Protein AF-A0A2V6F5D4-F1 (afdb_monomer_lite)

pLDDT: mean 92.68, std 7.56, range [59.12, 98.69]

Foldseek 3Di:
DDDDQDDALPGGHAQCRLANADPLLVCSVVLRVVLVVQLVVLCVVDPPRSRRSRVVSSVLRVLLSVLVRVVSVVSVCCVVPPPVPPVVVVVVVVLVVCCVVPPPQRDDLSCPRPVHPDRSNRSVVVNVVNVVVVVVVVVVVCVVVVVVVCVVPPD

Secondary structure (DSSP, 8-state):
--S--EETTTEE--THHHH---TTSS-HHHHHHHHHHHHHHHHHHSTT-HHHHHHHHHHHHHHHHHHHHHHHHHHHHHHHHHTT-HHHHHHHHHHHHHHHHSTTT---HHHHHHHS---HHHHHHHHHHHHHHHHHHHHHHHHHHHHHHHHHH--

Radius of gyration: 21.19 Å; chains: 1; bounding box: 53×30×66 Å

Structure (mmCIF, N/CA/C/O backbone):
data_AF-A0A2V6F5D4-F1
#
_entry.id   AF-A0A2V6F5D4-F1
#
loop_
_atom_site.group_PDB
_atom_site.id
_atom_site.type_symbol
_atom_site.label_atom_id
_atom_site.label_alt_id
_atom_site.label_comp_id
_atom_site.label_asym_id
_atom_site.label_entity_id
_atom_site.label_seq_id
_atom_site.pdbx_PDB_ins_code
_atom_site.Cartn_x
_atom_site.Cartn_y
_atom_site.Cartn_z
_atom_site.occupancy
_atom_site.B_iso_or_equiv
_atom_site.auth_seq_id
_atom_site.auth_comp_id
_atom_site.auth_asym_id
_atom_site.auth_atom_id
_atom_site.pdbx_PDB_model_num
ATOM 1 N N . ARG A 1 1 ? 4.123 6.894 10.954 1.00 84.06 1 ARG A N 1
ATOM 2 C CA . ARG A 1 1 ? 3.805 5.456 11.143 1.00 84.06 1 ARG A CA 1
ATOM 3 C C . ARG A 1 1 ? 3.754 5.177 12.637 1.00 84.06 1 ARG A C 1
ATOM 5 O O . ARG A 1 1 ? 4.681 5.592 13.319 1.00 84.06 1 ARG A O 1
ATOM 12 N N . SER A 1 2 ? 2.709 4.517 13.130 1.00 92.19 2 SER A N 1
ATOM 13 C CA . SER A 1 2 ? 2.553 4.132 14.543 1.00 92.19 2 SER A CA 1
ATOM 14 C C . SER A 1 2 ? 2.218 2.642 14.662 1.00 92.19 2 SER A C 1
ATOM 16 O O . SER A 1 2 ? 1.820 2.023 13.675 1.00 92.19 2 SER A O 1
ATOM 18 N N . ALA A 1 3 ? 2.426 2.054 15.839 1.00 93.69 3 ALA A N 1
ATOM 19 C CA . ALA A 1 3 ? 1.990 0.706 16.203 1.00 93.69 3 ALA A CA 1
ATOM 20 C C . ALA A 1 3 ? 2.030 0.540 17.738 1.00 93.69 3 ALA A C 1
ATOM 22 O O . ALA A 1 3 ? 2.904 1.147 18.363 1.00 93.69 3 ALA A O 1
ATOM 23 N N . PRO A 1 4 ? 1.168 -0.307 18.336 1.00 95.50 4 PRO A N 1
ATOM 24 C CA . PRO A 1 4 ? -0.025 -0.916 17.733 1.00 95.50 4 PRO A CA 1
ATOM 25 C C . PRO A 1 4 ? -1.120 0.134 17.464 1.00 95.50 4 PRO A C 1
ATOM 27 O O . PRO A 1 4 ? -1.016 1.276 17.904 1.00 95.50 4 PRO A O 1
ATOM 30 N N . TRP A 1 5 ? -2.166 -0.235 16.721 1.00 98.00 5 TRP A N 1
ATOM 31 C CA . TRP A 1 5 ? -3.301 0.660 16.430 1.00 98.00 5 TRP A CA 1
ATOM 32 C C . TRP A 1 5 ? -4.495 0.453 17.349 1.00 98.00 5 TRP A C 1
ATOM 34 O O . TRP A 1 5 ? -5.584 0.918 17.049 1.00 98.00 5 TRP A O 1
ATOM 44 N N . PHE A 1 6 ? -4.330 -0.263 18.451 1.00 98.25 6 PHE A N 1
ATOM 45 C CA . PHE A 1 6 ? -5.421 -0.517 19.373 1.00 98.25 6 PHE A CA 1
ATOM 46 C C . PHE A 1 6 ? -4.898 -0.681 20.792 1.00 98.25 6 PHE A C 1
ATOM 48 O O . PHE A 1 6 ? -3.717 -0.962 21.009 1.00 98.25 6 PHE A O 1
ATOM 55 N N . TYR A 1 7 ? -5.800 -0.509 21.750 1.00 97.81 7 TYR A N 1
ATOM 56 C CA . TYR A 1 7 ? -5.544 -0.776 23.155 1.00 97.81 7 TYR A CA 1
ATOM 57 C C . TYR A 1 7 ? -6.708 -1.574 23.740 1.00 97.81 7 TYR A C 1
ATOM 59 O O . TYR A 1 7 ? -7.846 -1.088 23.796 1.00 97.81 7 TYR A O 1
ATOM 67 N N . GLU A 1 8 ? -6.401 -2.805 24.160 1.00 96.12 8 GLU A N 1
ATOM 68 C CA . GLU A 1 8 ? -7.364 -3.777 24.691 1.00 96.12 8 GLU A CA 1
ATOM 69 C C . GLU A 1 8 ? -8.611 -3.884 23.787 1.00 96.12 8 GLU A C 1
ATOM 71 O O . GLU A 1 8 ? -8.507 -3.960 22.564 1.00 96.12 8 GLU A O 1
ATOM 76 N N . ASN A 1 9 ? -9.800 -3.863 24.383 1.00 97.00 9 ASN A N 1
ATOM 77 C CA . ASN A 1 9 ? -11.101 -3.808 23.724 1.00 97.00 9 ASN A CA 1
ATOM 78 C C . ASN A 1 9 ? -11.713 -2.390 23.738 1.00 97.00 9 ASN A C 1
ATOM 80 O O . ASN A 1 9 ? -12.933 -2.240 23.607 1.00 97.00 9 ASN A O 1
ATOM 84 N N . LYS A 1 10 ? -10.900 -1.346 23.949 1.00 97.50 10 LYS A N 1
ATOM 85 C CA . LYS A 1 10 ? -11.397 0.013 24.234 1.00 97.50 10 LYS A CA 1
ATOM 86 C C . LYS A 1 10 ? -11.235 0.972 23.066 1.00 97.50 10 LYS A C 1
ATOM 88 O O . LYS A 1 10 ? -12.160 1.722 22.775 1.00 97.50 10 LYS A O 1
ATOM 93 N N . VAL A 1 11 ? -10.075 0.958 22.413 1.00 97.25 11 VAL A N 1
ATOM 94 C CA . VAL A 1 11 ? -9.713 1.948 21.388 1.00 97.25 11 VAL A CA 1
ATOM 95 C C . VAL A 1 11 ? -9.099 1.252 20.182 1.00 97.25 11 VAL A C 1
ATOM 97 O O . VAL A 1 11 ? -8.266 0.367 20.357 1.00 97.25 11 VAL A O 1
ATOM 100 N N . ALA A 1 12 ? -9.466 1.706 18.983 1.00 97.50 12 ALA A N 1
ATOM 101 C CA . ALA A 1 12 ? -8.792 1.398 17.726 1.00 97.50 12 ALA A CA 1
ATOM 102 C C . ALA A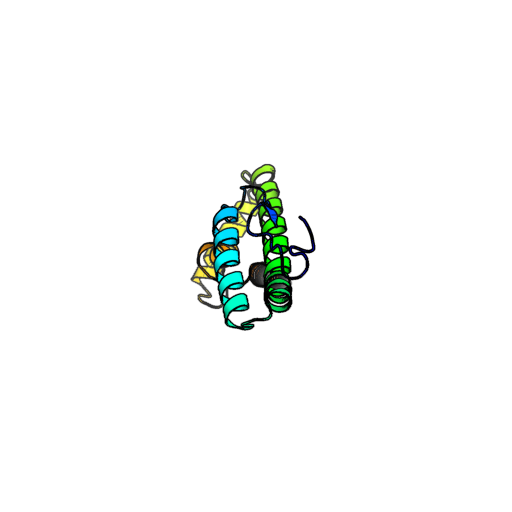 1 12 ? -8.557 2.694 16.927 1.00 97.50 12 ALA A C 1
ATOM 104 O O . ALA A 1 12 ? -9.408 3.583 16.916 1.00 97.50 12 ALA A O 1
ATOM 105 N N . LEU A 1 13 ? -7.396 2.807 16.282 1.00 98.44 13 LEU A N 1
ATOM 106 C CA 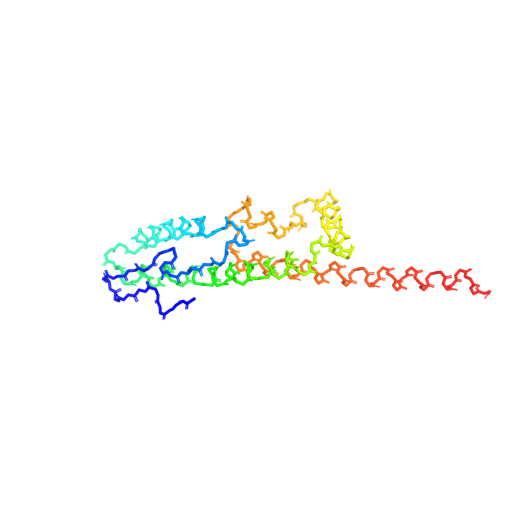. LEU A 1 13 ? -7.011 3.899 15.391 1.00 98.44 13 LEU A CA 1
ATOM 107 C C . LEU A 1 13 ? -7.310 3.510 13.939 1.00 98.44 13 LEU A C 1
ATOM 109 O O . LEU A 1 13 ? -7.057 2.379 13.518 1.00 98.44 13 LEU A O 1
ATOM 113 N N . VAL A 1 14 ? -7.805 4.472 13.164 1.00 98.06 14 VAL A N 1
ATOM 114 C CA . VAL A 1 14 ? -8.220 4.301 11.764 1.00 98.06 14 VAL A CA 1
ATOM 115 C C . VAL A 1 14 ? -7.732 5.496 10.944 1.00 98.06 14 VAL A C 1
ATOM 117 O O . VAL A 1 14 ? -7.645 6.609 11.473 1.00 98.06 14 VAL A O 1
ATOM 120 N N . GLY A 1 15 ? -7.401 5.277 9.668 1.00 97.62 15 GLY A N 1
ATOM 121 C CA . GLY A 1 15 ? -6.995 6.340 8.747 1.00 97.62 15 GLY A CA 1
ATOM 122 C C . GLY A 1 15 ? -5.746 7.090 9.211 1.00 97.62 15 GLY A C 1
ATOM 123 O O . GLY A 1 15 ? -4.811 6.493 9.742 1.00 97.62 15 GLY A O 1
ATOM 124 N N . ASP A 1 16 ? -5.727 8.414 9.058 1.00 97.69 16 ASP A N 1
ATOM 125 C CA . ASP A 1 16 ? -4.540 9.235 9.339 1.00 97.69 16 ASP A CA 1
ATOM 126 C C . ASP A 1 16 ? -4.037 9.141 10.791 1.00 97.69 16 ASP A C 1
ATOM 128 O O . ASP A 1 16 ? -2.831 9.255 11.028 1.00 97.69 16 ASP A O 1
ATOM 132 N N . ALA A 1 17 ? -4.918 8.858 11.761 1.00 97.62 17 ALA A N 1
ATOM 133 C CA . ALA A 1 17 ? -4.518 8.618 13.151 1.00 97.62 17 ALA A CA 1
ATOM 134 C C . ALA A 1 17 ? -3.629 7.366 13.297 1.00 97.62 17 ALA A C 1
ATOM 136 O O . ALA A 1 17 ? -2.760 7.303 14.170 1.00 97.62 17 ALA A O 1
ATOM 137 N N . ALA A 1 18 ? -3.826 6.375 12.428 1.00 97.12 18 ALA A N 1
ATOM 138 C CA . ALA A 1 18 ? -3.025 5.161 12.349 1.00 97.12 18 ALA A CA 1
ATOM 139 C C . ALA A 1 18 ? -1.834 5.312 11.379 1.00 97.12 18 ALA A C 1
ATOM 141 O O . ALA A 1 18 ? -0.713 4.873 11.668 1.00 97.12 18 ALA A O 1
ATOM 142 N N . HIS A 1 19 ? -2.046 5.941 10.220 1.00 96.44 19 HIS A N 1
ATOM 143 C CA . HIS A 1 19 ? -1.071 5.934 9.127 1.00 96.44 19 HIS A CA 1
ATOM 144 C C . HIS A 1 19 ? -1.113 7.162 8.212 1.00 96.44 19 HIS A C 1
ATOM 146 O O . HIS A 1 19 ? -1.159 7.033 6.998 1.00 96.44 19 HIS A O 1
ATOM 152 N N . ALA A 1 20 ? -0.943 8.363 8.762 1.00 95.94 20 ALA A N 1
ATOM 153 C CA . ALA A 1 20 ? -0.726 9.552 7.932 1.00 95.94 20 ALA A CA 1
ATOM 154 C C . ALA A 1 20 ? 0.360 9.330 6.847 1.00 95.94 20 ALA A C 1
ATOM 156 O O . ALA A 1 20 ? 1.517 8.998 7.149 1.00 95.94 20 ALA A O 1
ATOM 157 N N . VAL A 1 21 ? -0.030 9.518 5.582 1.00 94.50 21 VAL A N 1
ATOM 158 C CA . VAL A 1 21 ? 0.823 9.363 4.393 1.00 94.50 21 VAL A CA 1
ATOM 159 C C . VAL A 1 21 ? 0.994 10.689 3.662 1.00 94.50 21 VAL A C 1
ATOM 161 O O . VAL A 1 21 ? 0.122 11.553 3.676 1.00 94.50 21 VAL A O 1
ATOM 164 N N . VAL A 1 22 ? 2.124 10.852 2.974 1.00 92.31 22 VAL A N 1
ATOM 165 C CA . VAL A 1 22 ? 2.342 12.023 2.116 1.00 92.31 22 VAL A CA 1
ATOM 166 C C . VAL A 1 22 ? 1.385 11.996 0.909 1.00 92.31 22 VAL A C 1
ATOM 168 O O . VAL A 1 22 ? 1.121 10.919 0.365 1.00 92.31 22 VAL A O 1
ATOM 171 N N . PRO A 1 23 ? 0.887 13.149 0.424 1.00 92.50 23 PRO A N 1
ATOM 172 C CA . PRO A 1 23 ? -0.216 13.205 -0.544 1.00 92.50 23 PRO A CA 1
ATOM 173 C C . PRO A 1 23 ? 0.201 12.889 -1.992 1.00 92.50 23 PRO A C 1
ATOM 175 O O . PRO A 1 23 ? -0.500 13.235 -2.937 1.00 92.50 23 PRO A O 1
ATOM 178 N N . PHE A 1 24 ? 1.330 12.212 -2.198 1.00 88.94 24 PHE A N 1
ATOM 179 C CA . PHE A 1 24 ? 1.897 11.983 -3.526 1.00 88.94 24 PHE A CA 1
ATOM 180 C C . PHE A 1 24 ? 1.356 10.742 -4.228 1.00 88.94 24 PHE A C 1
ATOM 182 O O . PHE A 1 24 ? 1.737 10.503 -5.362 1.00 88.94 24 PHE A O 1
ATOM 189 N N . TYR A 1 25 ? 0.467 9.965 -3.607 1.00 88.88 25 TYR A N 1
ATOM 190 C CA . TYR A 1 25 ? -0.225 8.860 -4.286 1.00 88.88 25 TYR A CA 1
ATOM 191 C C . TYR A 1 25 ? -1.743 9.066 -4.399 1.00 88.88 25 TYR A C 1
ATOM 193 O O . TYR A 1 25 ? -2.406 8.305 -5.090 1.00 88.88 25 TYR A O 1
ATOM 201 N N . GLY A 1 26 ? -2.311 10.077 -3.727 1.00 92.00 26 GLY A N 1
ATOM 202 C CA . GLY A 1 26 ? -3.762 10.316 -3.724 1.00 92.00 26 GLY A CA 1
ATOM 203 C C . GLY A 1 26 ? -4.593 9.218 -3.041 1.00 92.00 26 GLY A C 1
ATOM 204 O O . GLY A 1 26 ? -5.780 9.101 -3.313 1.00 92.00 26 GLY A O 1
ATOM 205 N N . GLN A 1 27 ? -3.979 8.401 -2.177 1.00 96.25 27 GLN A N 1
ATOM 206 C CA . GLN A 1 27 ? -4.607 7.201 -1.601 1.00 96.25 27 GLN A CA 1
ATOM 207 C C . GLN A 1 27 ? -4.868 7.268 -0.091 1.00 96.25 27 GLN A C 1
ATOM 209 O O . GLN A 1 27 ? -5.434 6.326 0.443 1.00 96.25 27 GLN A O 1
ATOM 214 N N . GLY A 1 28 ? -4.499 8.348 0.610 1.00 96.00 28 GLY A N 1
ATOM 215 C CA . GLY A 1 28 ? -4.699 8.438 2.068 1.00 96.00 28 GLY A CA 1
ATOM 216 C C . GLY A 1 28 ? -6.163 8.227 2.478 1.00 96.00 28 GLY A C 1
ATOM 217 O O . GLY A 1 28 ? -6.470 7.336 3.263 1.00 96.00 28 GLY A O 1
ATOM 218 N N . MET A 1 29 ? -7.084 8.960 1.840 1.00 97.12 29 MET A N 1
ATOM 219 C CA . MET A 1 29 ? -8.528 8.805 2.060 1.00 97.12 29 MET A CA 1
ATOM 220 C C . MET A 1 29 ? -9.038 7.407 1.676 1.00 97.12 29 MET A C 1
ATOM 222 O O . MET A 1 29 ? -9.791 6.806 2.434 1.00 97.12 29 MET A O 1
ATOM 226 N N . ASN A 1 30 ? -8.620 6.864 0.526 1.00 97.44 30 ASN A N 1
ATOM 227 C CA . ASN A 1 30 ? -9.065 5.535 0.089 1.00 97.44 30 ASN A CA 1
ATOM 228 C C . ASN A 1 30 ? -8.577 4.433 1.039 1.00 97.44 30 ASN A C 1
ATOM 230 O O . ASN A 1 30 ? -9.331 3.519 1.354 1.00 97.44 30 ASN A O 1
ATOM 234 N N . ALA A 1 31 ? -7.341 4.531 1.535 1.00 97.50 31 ALA A N 1
ATOM 235 C CA . ALA A 1 31 ? -6.802 3.608 2.526 1.00 97.50 31 ALA A CA 1
ATOM 236 C C . ALA A 1 31 ? -7.537 3.715 3.867 1.00 97.50 31 ALA A C 1
ATOM 238 O O . ALA A 1 31 ? -7.804 2.686 4.478 1.00 97.50 31 ALA A O 1
ATOM 239 N N . ALA A 1 32 ? -7.918 4.926 4.287 1.00 97.94 32 ALA A N 1
ATOM 240 C CA . ALA A 1 32 ? -8.755 5.129 5.467 1.00 97.94 32 ALA A CA 1
ATOM 241 C C . ALA A 1 32 ? -10.160 4.520 5.295 1.00 97.94 32 ALA A C 1
ATOM 243 O O . ALA A 1 32 ? -10.688 3.923 6.227 1.00 97.94 32 ALA A O 1
ATOM 244 N N . PHE A 1 33 ? -10.763 4.610 4.106 1.00 98.31 33 PHE A N 1
ATOM 245 C CA . PHE A 1 33 ? -12.029 3.923 3.823 1.00 98.31 33 PHE A CA 1
ATOM 246 C C . PHE A 1 33 ? -11.878 2.401 3.791 1.00 98.31 33 PHE A C 1
ATOM 248 O O . PHE A 1 33 ? -12.739 1.693 4.307 1.00 98.31 33 PHE A O 1
ATOM 255 N N . GLU A 1 34 ? -10.779 1.889 3.241 1.00 97.94 34 GLU A N 1
ATOM 256 C CA . GLU A 1 34 ? -10.476 0.459 3.278 1.00 97.94 34 GLU A CA 1
ATOM 257 C C . GLU A 1 34 ? -10.287 -0.046 4.718 1.00 97.94 34 GLU A C 1
ATOM 259 O O . GLU A 1 34 ? -10.733 -1.144 5.042 1.00 97.94 34 GLU A O 1
ATOM 264 N N . ASP A 1 35 ? -9.701 0.759 5.608 1.00 98.38 35 ASP A N 1
ATOM 265 C CA . ASP A 1 35 ? -9.623 0.415 7.028 1.00 98.38 35 ASP A CA 1
ATOM 266 C C . ASP A 1 35 ? -11.000 0.275 7.673 1.00 98.38 35 ASP A C 1
ATOM 268 O O . ASP A 1 35 ? -11.203 -0.666 8.435 1.00 98.38 35 ASP A O 1
ATOM 272 N N . CYS A 1 36 ? -11.940 1.184 7.381 1.00 98.50 36 CYS A N 1
ATOM 273 C CA . CYS A 1 36 ? -13.302 1.100 7.909 1.00 98.50 36 CYS A CA 1
ATOM 274 C C . CYS A 1 36 ? -13.970 -0.218 7.503 1.00 98.50 36 CYS A C 1
ATOM 276 O O . CYS A 1 36 ? -14.590 -0.865 8.341 1.00 98.50 36 CYS A O 1
ATOM 278 N N . VAL A 1 37 ? -13.805 -0.627 6.240 1.00 98.31 37 VAL A N 1
ATOM 279 C CA . VAL A 1 37 ? -14.343 -1.896 5.728 1.00 98.31 37 VAL A CA 1
ATOM 280 C C . VAL A 1 37 ? -13.714 -3.085 6.452 1.00 98.31 37 VAL A C 1
ATOM 282 O O . VAL A 1 37 ? -14.431 -3.933 6.967 1.00 98.31 37 VAL A O 1
ATOM 285 N N . VAL A 1 38 ? -12.383 -3.135 6.554 1.00 98.38 38 VAL A N 1
ATOM 286 C CA . VAL A 1 38 ? -11.701 -4.271 7.198 1.00 98.38 38 VAL A CA 1
ATOM 287 C C . VAL A 1 38 ? -11.980 -4.323 8.701 1.00 98.38 38 VAL A C 1
ATOM 289 O O . VAL A 1 38 ? -12.100 -5.407 9.266 1.00 98.38 38 VAL A O 1
ATOM 292 N N . LEU A 1 39 ? -12.105 -3.172 9.367 1.00 98.56 39 LEU A N 1
ATOM 293 C CA . LEU A 1 39 ? -12.491 -3.123 10.775 1.00 98.56 39 LEU A CA 1
ATOM 294 C C . LEU A 1 39 ? -13.911 -3.665 10.983 1.00 98.56 39 LEU A C 1
ATOM 296 O O . LEU A 1 39 ? -14.116 -4.445 11.911 1.00 98.56 39 LEU A O 1
ATOM 300 N N . ASP A 1 40 ? -14.866 -3.282 10.130 1.00 98.62 40 ASP A N 1
ATOM 301 C CA . ASP A 1 40 ? -16.241 -3.799 10.162 1.00 98.62 40 ASP A CA 1
ATOM 302 C C . ASP A 1 40 ? -16.277 -5.321 9.950 1.00 98.62 40 ASP A C 1
ATOM 304 O O . ASP A 1 40 ? -16.857 -6.046 10.759 1.00 98.62 40 ASP A O 1
ATOM 308 N N . GLU A 1 41 ? -15.546 -5.825 8.949 1.00 98.62 41 GLU A N 1
ATOM 309 C CA . GLU A 1 41 ? -15.393 -7.263 8.695 1.00 98.62 41 GLU A CA 1
ATOM 310 C C . GLU A 1 41 ? -14.827 -8.004 9.918 1.00 98.62 41 GLU A C 1
ATOM 312 O O . GLU A 1 41 ? -15.368 -9.032 10.326 1.00 98.62 41 GLU A O 1
ATOM 317 N N . CYS A 1 42 ? -13.773 -7.478 10.553 1.00 98.62 42 CYS A N 1
ATOM 318 C CA . CYS A 1 42 ? -13.192 -8.085 11.752 1.00 98.62 42 CYS A CA 1
ATOM 319 C C . CYS A 1 42 ? -14.151 -8.057 12.954 1.00 98.62 42 CYS A C 1
ATOM 321 O O . CYS A 1 42 ? -14.188 -9.010 13.732 1.00 98.62 42 CYS A O 1
ATOM 323 N N . LEU A 1 43 ? -14.930 -6.985 13.128 1.00 98.50 43 LEU A N 1
ATOM 324 C CA . LEU A 1 43 ? -15.936 -6.900 14.192 1.00 98.50 43 LEU A CA 1
ATOM 325 C C . LEU A 1 43 ? -17.078 -7.903 13.978 1.00 98.50 43 LEU A C 1
ATOM 327 O O . LEU A 1 43 ? -17.566 -8.476 14.954 1.00 98.50 43 LEU A O 1
ATOM 331 N N . ALA A 1 44 ? -17.474 -8.137 12.725 1.00 98.56 44 ALA A N 1
ATOM 332 C CA . ALA A 1 44 ? -18.464 -9.145 12.362 1.00 98.56 44 ALA A CA 1
ATOM 333 C C . ALA A 1 44 ? -17.932 -10.582 12.522 1.00 98.56 44 ALA A C 1
ATOM 335 O O . ALA A 1 44 ? -18.679 -11.468 12.932 1.00 98.56 44 ALA A O 1
ATOM 336 N N . GLU A 1 45 ? -16.649 -10.816 12.229 1.00 98.62 45 GLU A N 1
ATOM 337 C CA . GLU A 1 45 ? -15.995 -12.128 12.341 1.00 98.62 45 GLU A CA 1
ATOM 338 C C . GLU A 1 45 ? -15.797 -12.573 13.802 1.00 98.62 45 GLU A C 1
ATOM 340 O O . GLU A 1 45 ? -15.895 -13.765 14.105 1.00 98.62 45 GLU A O 1
ATOM 345 N N . PHE A 1 46 ? -15.567 -11.631 14.726 1.00 98.06 46 PHE A N 1
ATOM 346 C CA . PHE A 1 46 ? -15.345 -11.908 16.153 1.00 98.06 46 PHE A CA 1
ATOM 347 C C . PHE A 1 46 ? -16.397 -11.234 17.053 1.00 98.06 46 PHE A C 1
ATOM 349 O O . PHE A 1 46 ? -16.068 -10.347 17.852 1.00 98.06 46 PHE A O 1
ATOM 356 N N . PRO A 1 47 ? -17.676 -11.651 16.976 1.00 97.06 47 PRO A N 1
ATOM 357 C CA . PRO A 1 47 ? -18.736 -11.052 17.774 1.00 97.06 47 PRO A CA 1
ATOM 358 C C . PRO A 1 47 ? -18.469 -11.267 19.270 1.00 97.06 47 PRO A C 1
ATOM 360 O O . PRO A 1 47 ? -18.242 -12.383 19.731 1.00 97.06 47 PRO A O 1
ATOM 363 N N . GLY A 1 48 ? -18.495 -10.180 20.044 1.00 95.81 48 GLY A N 1
ATOM 364 C CA . GLY A 1 48 ? -18.252 -10.207 21.492 1.00 95.81 48 GLY A CA 1
ATOM 365 C C . GLY A 1 48 ? -16.776 -10.203 21.914 1.00 95.81 48 GLY A C 1
ATOM 366 O O . GLY A 1 48 ? -16.503 -9.950 23.085 1.00 95.81 48 GLY A O 1
ATOM 367 N N . ASP A 1 49 ? -15.826 -10.376 20.989 1.00 98.06 49 ASP A N 1
ATOM 368 C CA . ASP A 1 49 ? -14.382 -10.298 21.257 1.00 98.06 49 ASP A CA 1
ATOM 369 C C . ASP A 1 49 ? -13.736 -9.159 20.458 1.00 98.06 49 ASP A C 1
ATOM 371 O O . ASP A 1 49 ? -13.044 -9.332 19.451 1.00 98.06 49 ASP A O 1
ATOM 375 N N . ARG A 1 50 ? -13.978 -7.937 20.936 1.00 97.75 50 ARG A N 1
ATOM 376 C CA . ARG A 1 50 ? -13.484 -6.725 20.279 1.00 97.75 50 ARG A CA 1
ATOM 377 C C . ARG A 1 50 ? -11.958 -6.618 20.306 1.00 97.75 50 ARG A C 1
ATOM 379 O O . ARG A 1 50 ? -11.382 -6.058 19.381 1.00 97.75 50 ARG A O 1
ATOM 386 N N . GLN A 1 51 ? -11.299 -7.149 21.338 1.00 98.31 51 GLN A N 1
ATOM 387 C CA . GLN A 1 51 ? -9.837 -7.131 21.403 1.00 98.31 51 GLN A CA 1
ATOM 388 C C . GLN A 1 51 ? -9.240 -7.980 20.279 1.00 98.31 51 GLN A C 1
ATOM 390 O O . GLN A 1 51 ? -8.311 -7.531 19.606 1.00 98.31 51 GLN A O 1
ATOM 395 N N . ARG A 1 52 ? -9.802 -9.168 20.028 1.00 98.44 52 ARG A N 1
ATOM 396 C CA . ARG A 1 52 ? -9.404 -9.997 18.889 1.00 98.44 52 ARG A CA 1
ATOM 397 C C . ARG A 1 52 ? -9.725 -9.332 17.555 1.00 98.44 52 ARG A C 1
ATOM 399 O O . ARG A 1 52 ? -8.853 -9.308 16.692 1.00 98.44 52 ARG A O 1
ATOM 406 N N . ALA A 1 53 ? -10.910 -8.738 17.405 1.00 98.69 53 ALA A N 1
ATOM 407 C CA . ALA A 1 53 ? -11.266 -7.993 16.195 1.00 98.69 53 ALA A CA 1
ATOM 408 C C . ALA A 1 53 ? -10.268 -6.863 15.892 1.00 98.69 53 ALA A C 1
ATOM 410 O O . ALA A 1 53 ? -9.805 -6.725 14.763 1.00 98.69 53 ALA A O 1
ATOM 411 N N . PHE A 1 54 ? -9.883 -6.084 16.905 1.00 98.62 54 PHE A N 1
ATOM 412 C CA . PHE A 1 54 ? -8.909 -5.002 16.760 1.00 98.62 54 PHE A CA 1
ATOM 413 C C . PHE A 1 54 ? -7.500 -5.506 16.432 1.00 98.62 54 PHE A C 1
ATOM 415 O O . PHE A 1 54 ? -6.819 -4.914 15.591 1.00 98.62 54 PHE A O 1
ATOM 422 N N . ALA A 1 55 ? -7.071 -6.602 17.062 1.00 98.50 55 ALA A N 1
ATOM 423 C CA . ALA A 1 55 ? -5.791 -7.234 16.766 1.00 98.50 55 ALA A CA 1
ATOM 424 C C . ALA A 1 55 ? -5.731 -7.748 15.321 1.00 98.50 55 ALA A C 1
ATOM 426 O O . ALA A 1 55 ? -4.736 -7.521 14.630 1.00 98.50 55 ALA A O 1
ATOM 427 N N . GLU A 1 56 ? -6.808 -8.378 14.850 1.00 98.56 56 GLU A N 1
ATOM 428 C CA . GLU A 1 56 ? -6.911 -8.893 13.488 1.00 98.56 56 GLU A CA 1
ATOM 429 C C . GLU A 1 56 ? -6.951 -7.758 12.453 1.00 98.56 56 GLU A C 1
ATOM 431 O O . GLU A 1 56 ? -6.207 -7.789 11.472 1.00 98.56 56 GLU A O 1
ATOM 436 N N . TYR A 1 57 ? -7.733 -6.703 12.705 1.00 98.62 57 TYR A N 1
ATOM 437 C CA . TYR A 1 57 ? -7.747 -5.493 11.880 1.00 98.62 57 TYR A CA 1
ATOM 438 C C . TYR A 1 57 ? -6.337 -4.898 11.736 1.00 98.62 57 TYR A C 1
ATOM 440 O O . TYR A 1 57 ? -5.867 -4.657 10.619 1.00 98.62 57 TYR A O 1
ATOM 448 N N . PHE A 1 58 ? -5.624 -4.721 12.855 1.00 98.50 58 PHE A N 1
ATOM 449 C CA . PHE A 1 58 ? -4.249 -4.226 12.843 1.00 98.50 58 PHE A CA 1
ATOM 450 C C . PHE A 1 58 ? -3.331 -5.136 12.016 1.00 98.50 58 PHE A C 1
ATOM 452 O O . PHE A 1 58 ? -2.589 -4.640 11.168 1.00 98.50 58 PHE A O 1
ATOM 459 N N . ALA A 1 59 ? -3.407 -6.456 12.208 1.00 98.19 59 ALA A N 1
ATOM 460 C CA . ALA A 1 59 ? -2.590 -7.417 11.472 1.00 98.19 59 ALA A CA 1
ATOM 461 C C . ALA A 1 59 ? -2.854 -7.378 9.953 1.00 98.19 59 ALA A C 1
ATOM 463 O O . ALA A 1 59 ? -1.905 -7.374 9.168 1.00 98.19 59 ALA A O 1
ATOM 464 N N . ARG A 1 60 ? -4.124 -7.276 9.531 1.00 98.06 60 ARG A N 1
ATOM 465 C CA . ARG A 1 60 ? -4.527 -7.211 8.112 1.00 98.06 60 ARG A CA 1
ATOM 466 C C . ARG A 1 60 ? -4.130 -5.894 7.438 1.00 98.06 60 ARG A C 1
ATOM 468 O O . ARG A 1 60 ? -3.820 -5.869 6.242 1.00 98.06 60 ARG A O 1
ATOM 475 N N . ARG A 1 61 ? -4.146 -4.781 8.177 1.00 98.25 61 ARG A N 1
ATOM 476 C CA . ARG A 1 61 ? -3.963 -3.436 7.605 1.00 98.25 61 ARG A CA 1
ATOM 477 C C . ARG A 1 61 ? -2.556 -2.874 7.727 1.00 98.25 61 ARG A C 1
ATOM 479 O O . ARG A 1 61 ? -2.131 -2.150 6.827 1.00 98.25 61 ARG A O 1
ATOM 486 N N . LYS A 1 62 ? -1.801 -3.223 8.773 1.00 97.88 62 LYS A N 1
ATOM 487 C CA . LYS A 1 62 ? -0.513 -2.579 9.071 1.00 97.88 62 LYS A CA 1
ATOM 488 C C . LYS A 1 62 ? 0.498 -2.686 7.933 1.00 97.88 62 LYS A C 1
ATOM 490 O O . LYS A 1 62 ? 1.098 -1.680 7.556 1.00 97.88 62 LYS A O 1
ATOM 495 N N . GLU A 1 63 ? 0.670 -3.883 7.374 1.00 97.69 63 GLU A N 1
ATOM 496 C CA . GLU A 1 63 ? 1.607 -4.104 6.264 1.00 97.69 63 GLU A CA 1
ATOM 497 C C . GLU A 1 63 ? 1.211 -3.277 5.028 1.00 97.69 63 GLU A C 1
ATOM 499 O O . GLU A 1 63 ? 2.058 -2.684 4.360 1.00 97.69 63 GLU A O 1
ATOM 504 N N . ASN A 1 64 ? -0.090 -3.195 4.746 1.00 98.06 64 ASN A N 1
ATOM 505 C CA . ASN A 1 64 ? -0.625 -2.478 3.595 1.00 98.06 64 ASN A CA 1
ATOM 506 C C . ASN A 1 64 ? -0.488 -0.958 3.740 1.00 98.06 64 ASN A C 1
ATOM 508 O O . ASN A 1 64 ? -0.067 -0.295 2.793 1.00 98.06 64 ASN A O 1
ATOM 512 N N . ALA A 1 65 ? -0.767 -0.405 4.919 1.00 97.62 65 ALA A N 1
ATOM 513 C CA . ALA A 1 65 ? -0.584 1.020 5.174 1.00 97.62 65 ALA A CA 1
ATOM 514 C C . ALA A 1 65 ? 0.893 1.443 5.141 1.00 97.62 65 ALA A C 1
ATOM 516 O O . ALA A 1 65 ? 1.230 2.491 4.586 1.00 97.62 65 ALA A O 1
ATOM 517 N N . ASP A 1 66 ? 1.798 0.615 5.672 1.00 97.75 66 ASP A N 1
ATOM 518 C CA . ASP A 1 66 ? 3.238 0.869 5.568 1.00 97.75 66 ASP A CA 1
ATOM 519 C C . ASP A 1 66 ? 3.710 0.838 4.113 1.00 97.75 66 ASP A C 1
ATOM 521 O O . ASP A 1 66 ? 4.428 1.745 3.683 1.00 97.75 66 ASP A O 1
ATOM 525 N N . ALA A 1 67 ? 3.261 -0.161 3.344 1.00 97.75 67 ALA A N 1
ATOM 526 C CA . ALA A 1 67 ? 3.562 -0.261 1.923 1.00 97.75 67 ALA A CA 1
ATOM 527 C C . ALA A 1 67 ? 3.047 0.964 1.159 1.00 97.75 67 ALA A C 1
ATOM 529 O O . ALA A 1 67 ? 3.779 1.521 0.343 1.00 97.75 67 ALA A O 1
ATOM 530 N N . LEU A 1 68 ? 1.830 1.433 1.446 1.00 97.25 68 LEU A N 1
ATOM 531 C CA . LEU A 1 68 ? 1.298 2.643 0.829 1.00 97.25 68 LEU A CA 1
ATOM 532 C C . LEU A 1 68 ? 2.130 3.882 1.184 1.00 97.25 68 LEU A C 1
ATOM 534 O O . LEU A 1 68 ? 2.444 4.685 0.306 1.00 97.25 68 LEU A O 1
ATOM 538 N N . ALA A 1 69 ? 2.528 4.026 2.448 1.00 96.69 69 ALA A N 1
ATOM 539 C CA . ALA A 1 69 ? 3.385 5.121 2.881 1.00 96.69 69 ALA A CA 1
ATOM 540 C C . ALA A 1 69 ? 4.738 5.107 2.142 1.00 96.69 69 ALA A C 1
ATOM 542 O O . ALA A 1 69 ? 5.215 6.159 1.716 1.00 96.69 69 ALA A O 1
ATOM 543 N N . ASP A 1 70 ? 5.347 3.929 1.957 1.00 96.75 70 ASP A N 1
ATOM 544 C CA . ASP A 1 70 ? 6.581 3.778 1.172 1.00 96.75 70 ASP A CA 1
ATOM 545 C C . ASP A 1 70 ? 6.360 4.149 -0.300 1.00 96.75 70 ASP A C 1
ATOM 547 O O . ASP A 1 70 ? 7.156 4.893 -0.876 1.00 96.75 70 ASP A O 1
ATOM 551 N N . LEU A 1 71 ? 5.271 3.669 -0.908 1.00 95.56 71 LEU A N 1
ATOM 552 C CA . LEU A 1 71 ? 4.908 3.981 -2.291 1.00 95.56 71 LEU A CA 1
ATOM 553 C C . LEU A 1 71 ? 4.695 5.484 -2.501 1.00 95.56 71 LEU A C 1
ATOM 555 O O . LEU A 1 71 ? 5.149 6.033 -3.504 1.00 95.56 71 LEU A O 1
ATOM 559 N N . ALA A 1 72 ? 4.051 6.162 -1.552 1.00 94.50 72 ALA A N 1
ATOM 560 C CA . ALA A 1 72 ? 3.814 7.598 -1.612 1.00 94.50 72 ALA A CA 1
ATOM 561 C C . ALA A 1 72 ? 5.125 8.399 -1.541 1.00 94.50 72 ALA A C 1
ATOM 563 O O . ALA A 1 72 ? 5.331 9.313 -2.339 1.00 94.50 72 ALA A O 1
ATOM 564 N N . VAL A 1 73 ? 6.052 8.024 -0.652 1.00 94.00 73 VAL A N 1
ATOM 565 C CA . VAL A 1 73 ? 7.384 8.653 -0.571 1.00 94.00 73 VAL A CA 1
ATOM 566 C C . VAL A 1 73 ? 8.209 8.379 -1.832 1.00 94.00 73 VAL A C 1
ATOM 568 O O . VAL A 1 73 ? 8.870 9.279 -2.349 1.00 94.00 73 VAL A O 1
ATOM 571 N N . GLN A 1 74 ? 8.150 7.163 -2.376 1.00 90.88 74 GLN A N 1
ATOM 572 C CA . GLN A 1 74 ? 8.816 6.840 -3.640 1.00 90.88 74 GLN A CA 1
ATOM 573 C C . GLN A 1 74 ? 8.253 7.666 -4.798 1.00 90.88 74 GLN A C 1
ATOM 575 O O . GLN A 1 74 ? 9.029 8.186 -5.599 1.00 90.88 74 GLN A O 1
ATOM 580 N N . ASN A 1 75 ? 6.929 7.836 -4.861 1.00 89.00 75 ASN A N 1
ATOM 581 C CA . ASN A 1 75 ? 6.303 8.651 -5.895 1.00 89.00 75 ASN A CA 1
ATOM 582 C C . ASN A 1 75 ? 6.675 10.131 -5.750 1.00 89.00 75 ASN A C 1
ATOM 584 O O . ASN A 1 75 ? 6.934 10.788 -6.751 1.00 89.00 75 ASN A O 1
ATOM 588 N N . PHE A 1 76 ? 6.804 10.644 -4.522 1.00 89.12 76 PHE A N 1
ATOM 589 C CA . PHE A 1 76 ? 7.337 11.988 -4.288 1.00 89.12 76 PHE A CA 1
ATOM 590 C C . PHE A 1 76 ? 8.739 12.167 -4.876 1.00 89.12 76 PHE A C 1
ATOM 592 O O . PHE A 1 76 ? 8.978 13.114 -5.621 1.00 89.12 76 PHE A O 1
ATOM 599 N N . ILE A 1 77 ? 9.658 11.247 -4.568 1.00 86.00 77 ILE A N 1
ATOM 600 C CA . ILE A 1 77 ? 11.038 11.285 -5.073 1.00 86.00 77 ILE A CA 1
ATOM 601 C C . ILE A 1 77 ? 11.048 11.187 -6.604 1.00 86.00 77 ILE A C 1
ATOM 603 O O . ILE A 1 77 ? 11.762 11.930 -7.272 1.00 86.00 77 ILE A O 1
ATOM 607 N N . GLU A 1 78 ? 10.229 10.304 -7.177 1.00 81.88 78 GLU A N 1
ATOM 608 C CA . GLU A 1 78 ? 10.072 10.175 -8.627 1.00 81.88 78 GLU A CA 1
ATOM 609 C C . GLU A 1 78 ? 9.566 11.478 -9.265 1.00 81.88 78 GLU A C 1
ATOM 611 O O . 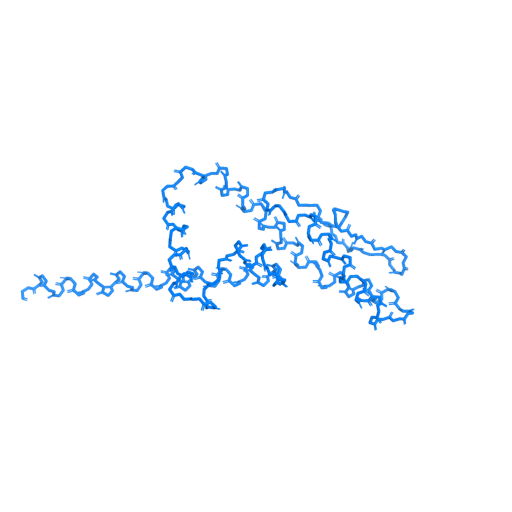GLU A 1 78 ? 10.135 11.939 -10.255 1.00 81.88 78 GLU A O 1
ATOM 616 N N . MET A 1 79 ? 8.556 12.118 -8.676 1.00 78.62 79 MET A N 1
ATOM 617 C CA . MET A 1 79 ? 8.010 13.375 -9.185 1.00 78.62 79 MET A CA 1
ATOM 618 C C . MET A 1 79 ? 8.979 14.549 -9.027 1.00 78.62 79 MET A C 1
ATOM 620 O O . MET A 1 79 ? 9.084 15.362 -9.944 1.00 78.62 79 MET A O 1
ATOM 624 N N . ARG A 1 80 ? 9.703 14.633 -7.905 1.00 80.06 80 ARG A N 1
ATOM 625 C CA . ARG A 1 80 ? 10.679 15.697 -7.631 1.00 80.06 80 ARG A CA 1
ATOM 626 C C . ARG A 1 80 ? 11.899 15.600 -8.546 1.00 80.06 80 ARG A C 1
ATOM 628 O O . ARG A 1 80 ? 12.312 16.605 -9.113 1.00 80.06 80 ARG A O 1
ATOM 635 N N . ASP A 1 81 ? 12.446 14.394 -8.709 1.00 72.25 81 ASP A N 1
ATOM 636 C CA . ASP A 1 81 ? 13.771 14.204 -9.313 1.00 72.25 81 ASP A CA 1
ATOM 637 C C . ASP A 1 81 ? 13.709 13.742 -10.782 1.00 72.25 81 ASP A C 1
ATOM 639 O O . ASP A 1 81 ? 14.704 13.836 -11.501 1.00 72.25 81 ASP A O 1
ATOM 643 N N . LYS A 1 82 ? 12.572 13.204 -11.256 1.00 63.00 82 LYS A N 1
ATOM 644 C CA . LYS A 1 82 ? 12.498 12.499 -12.555 1.00 63.00 82 LYS A CA 1
ATOM 645 C C . LYS A 1 82 ? 11.396 12.969 -13.502 1.00 63.00 82 LYS A C 1
ATOM 647 O O . LYS A 1 82 ? 11.305 12.423 -14.602 1.00 63.00 82 LYS A O 1
ATOM 652 N N . THR A 1 83 ? 10.623 13.999 -13.168 1.00 59.12 83 THR A N 1
ATOM 653 C CA . THR A 1 83 ? 9.580 14.545 -14.065 1.00 59.12 83 THR A CA 1
ATOM 654 C C . THR A 1 83 ? 10.136 15.044 -15.405 1.00 59.12 83 THR A C 1
ATOM 656 O O . THR A 1 83 ? 9.476 14.886 -16.430 1.00 59.12 83 THR A O 1
ATOM 659 N N . ALA A 1 84 ? 11.380 15.536 -15.446 1.00 64.31 84 ALA A N 1
ATOM 660 C CA . ALA A 1 84 ? 12.064 15.920 -16.689 1.00 64.31 84 ALA A CA 1
ATOM 661 C C . ALA A 1 84 ? 12.900 14.788 -17.334 1.00 64.31 84 ALA A C 1
ATOM 663 O O . ALA A 1 84 ? 13.454 14.953 -18.426 1.00 64.31 84 ALA A O 1
ATOM 664 N N . SER A 1 85 ? 13.006 13.620 -16.693 1.00 73.88 85 SER A N 1
ATOM 665 C CA . SER A 1 85 ? 13.932 12.566 -17.115 1.00 73.88 85 SER A CA 1
ATOM 666 C C . SER A 1 85 ? 13.457 11.821 -18.369 1.00 73.88 85 SER A C 1
ATOM 668 O O . SER A 1 85 ? 12.320 11.351 -1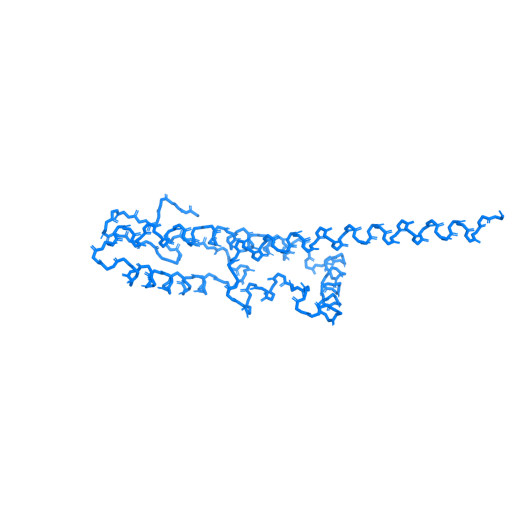8.470 1.00 73.88 85 SER A O 1
ATOM 670 N N . GLN A 1 86 ? 14.359 11.654 -19.341 1.00 76.94 86 GLN A N 1
ATOM 671 C CA . GLN A 1 86 ? 14.111 10.847 -20.541 1.00 76.94 86 GLN A CA 1
ATOM 672 C C . GLN A 1 86 ? 13.962 9.355 -20.212 1.00 76.94 86 GLN A C 1
ATOM 674 O O . GLN A 1 86 ? 13.115 8.681 -20.798 1.00 76.94 86 GLN A O 1
ATOM 679 N N . THR A 1 87 ? 14.718 8.848 -19.233 1.00 76.62 87 THR A N 1
ATOM 680 C CA . THR A 1 87 ? 14.651 7.436 -18.824 1.00 76.62 87 THR A CA 1
ATOM 681 C C . THR A 1 87 ? 13.317 7.106 -18.166 1.00 76.62 87 THR A C 1
ATOM 683 O O . THR A 1 87 ? 12.764 6.032 -18.388 1.00 76.62 87 THR A O 1
ATOM 686 N N . PHE A 1 88 ? 12.746 8.056 -17.423 1.00 78.06 88 PHE A N 1
ATOM 687 C CA . PHE A 1 88 ? 11.428 7.900 -16.819 1.00 78.06 88 PHE A CA 1
ATOM 688 C C . PHE A 1 88 ? 10.316 7.813 -17.871 1.00 78.06 88 PHE A C 1
ATOM 690 O O . PHE A 1 88 ? 9.491 6.900 -17.837 1.00 78.06 88 PHE A O 1
ATOM 697 N N . ARG A 1 89 ? 10.345 8.710 -18.866 1.00 82.19 89 ARG A N 1
ATOM 698 C CA . ARG A 1 89 ? 9.409 8.677 -20.001 1.00 82.19 89 ARG A CA 1
ATOM 699 C C . ARG A 1 89 ? 9.539 7.388 -20.813 1.00 82.19 89 ARG A C 1
ATOM 701 O O . ARG A 1 89 ? 8.524 6.817 -21.201 1.00 82.19 89 ARG A O 1
ATOM 708 N N . ALA A 1 90 ? 10.764 6.912 -21.041 1.00 84.94 90 ALA A N 1
ATOM 709 C CA . ALA A 1 90 ? 11.009 5.642 -21.722 1.00 84.94 90 ALA A CA 1
ATOM 710 C C . ALA A 1 90 ? 10.435 4.453 -20.935 1.00 84.94 90 ALA A C 1
ATOM 712 O O . ALA A 1 90 ? 9.732 3.628 -21.513 1.00 84.94 90 ALA A O 1
ATOM 713 N N . LYS A 1 91 ? 10.646 4.411 -19.611 1.00 84.38 91 LYS A N 1
ATOM 714 C CA . LYS A 1 91 ? 10.053 3.387 -18.741 1.00 84.38 91 LYS A CA 1
ATOM 715 C C . LYS A 1 91 ? 8.524 3.403 -18.805 1.00 84.38 91 LYS A C 1
ATOM 717 O O . LYS A 1 91 ? 7.926 2.353 -18.981 1.00 84.38 91 LYS A O 1
ATOM 722 N N . LYS A 1 92 ? 7.885 4.576 -18.727 1.00 84.81 92 LYS A N 1
ATOM 723 C CA . LYS A 1 92 ? 6.418 4.682 -18.828 1.00 84.81 92 LYS A CA 1
ATOM 724 C C . LYS A 1 92 ? 5.884 4.209 -20.180 1.00 84.81 92 LYS A C 1
ATOM 726 O O . LYS A 1 92 ? 4.877 3.514 -20.224 1.00 84.81 92 LYS A O 1
ATOM 731 N N . LYS A 1 93 ? 6.572 4.535 -21.280 1.00 89.00 93 LYS A N 1
ATOM 732 C CA . LYS A 1 93 ? 6.228 4.004 -22.609 1.00 89.00 93 LYS A CA 1
ATOM 733 C C . LYS A 1 93 ? 6.351 2.481 -22.659 1.00 89.00 93 LYS A C 1
ATOM 735 O O . LYS A 1 93 ? 5.476 1.834 -23.222 1.00 89.00 93 LYS A O 1
ATOM 740 N N . LEU A 1 94 ? 7.401 1.921 -22.058 1.00 90.00 94 LEU A N 1
ATOM 741 C CA . LEU A 1 94 ? 7.573 0.475 -21.946 1.00 90.00 94 LEU A CA 1
ATOM 742 C C . LEU A 1 94 ? 6.458 -0.162 -21.106 1.00 90.00 94 LEU A C 1
ATOM 744 O O . LEU A 1 94 ? 5.895 -1.158 -21.537 1.00 90.00 94 LEU A O 1
ATOM 748 N N . ASP A 1 95 ? 6.106 0.423 -19.959 1.00 88.38 95 ASP A N 1
ATOM 749 C CA . ASP A 1 95 ? 5.013 -0.063 -19.109 1.00 88.38 95 ASP A CA 1
ATOM 750 C C . ASP A 1 95 ? 3.687 -0.119 -19.886 1.00 88.38 95 ASP A C 1
ATOM 752 O O . ASP A 1 95 ? 3.010 -1.144 -19.850 1.00 88.38 95 ASP A O 1
ATOM 756 N N . HIS A 1 96 ? 3.349 0.935 -20.638 1.00 88.12 96 HIS A N 1
ATOM 757 C CA . HIS A 1 96 ? 2.143 0.962 -21.475 1.00 88.12 96 HIS A CA 1
ATOM 758 C C . HIS A 1 96 ? 2.194 -0.029 -22.641 1.00 88.12 96 HIS A C 1
ATOM 760 O O . HIS A 1 96 ? 1.188 -0.658 -22.960 1.00 88.12 96 HIS A O 1
ATOM 766 N N . LEU A 1 97 ? 3.359 -0.196 -23.273 1.00 91.56 97 LEU A N 1
ATOM 767 C CA . LEU A 1 97 ? 3.534 -1.193 -24.325 1.00 91.56 97 LEU A CA 1
ATOM 768 C C . LEU A 1 97 ? 3.325 -2.609 -23.772 1.00 91.56 97 LEU A C 1
ATOM 770 O O . LEU A 1 97 ? 2.611 -3.402 -24.377 1.00 91.56 97 LEU A O 1
ATOM 774 N N . LEU A 1 98 ? 3.922 -2.923 -22.620 1.00 90.69 98 LEU A N 1
ATOM 775 C CA . LEU A 1 98 ? 3.789 -4.228 -21.974 1.00 90.69 98 LEU A CA 1
ATOM 776 C C . LEU A 1 98 ? 2.358 -4.491 -21.505 1.00 90.69 98 LEU A C 1
ATOM 778 O O . LEU A 1 98 ? 1.873 -5.602 -21.677 1.00 90.69 98 LEU A O 1
ATOM 782 N N . GLU A 1 99 ? 1.676 -3.486 -20.957 1.00 89.69 99 GLU A N 1
ATOM 783 C CA . GLU A 1 99 ? 0.258 -3.577 -20.593 1.00 89.69 99 GLU A CA 1
ATOM 784 C C . GLU A 1 99 ? -0.618 -3.897 -21.816 1.00 89.69 99 GLU A C 1
ATOM 786 O O . GLU A 1 99 ? -1.481 -4.770 -21.738 1.00 89.69 99 GLU A O 1
ATOM 791 N N . GLY A 1 100 ? -0.358 -3.256 -22.961 1.00 90.06 100 GLY A N 1
ATOM 792 C CA . GLY A 1 100 ? -1.086 -3.518 -24.206 1.00 90.06 100 GLY A CA 1
ATOM 793 C C . GLY A 1 100 ? -0.774 -4.877 -24.843 1.00 90.06 100 GLY A C 1
ATOM 794 O O . GLY A 1 100 ? -1.672 -5.522 -25.379 1.00 90.06 100 GLY A O 1
ATOM 795 N N . LEU A 1 101 ? 0.482 -5.330 -24.785 1.00 91.75 101 LEU A N 1
ATOM 796 C CA . LEU A 1 101 ? 0.909 -6.606 -25.377 1.00 91.75 101 LEU A CA 1
ATOM 797 C C . LEU A 1 101 ? 0.590 -7.822 -24.498 1.00 91.75 101 LEU A C 1
ATOM 799 O O . LEU A 1 101 ? 0.441 -8.925 -25.019 1.00 91.75 101 LEU A O 1
ATOM 803 N N . LEU A 1 102 ? 0.526 -7.642 -23.177 1.00 90.44 102 LEU A N 1
ATOM 804 C CA . LEU A 1 102 ? 0.364 -8.716 -22.193 1.00 90.44 102 LEU A CA 1
ATOM 805 C C . LEU A 1 102 ? -0.785 -8.419 -21.208 1.00 90.44 102 LEU A C 1
ATOM 807 O O . LEU A 1 102 ? -0.560 -8.398 -19.988 1.00 90.44 102 LEU A O 1
ATOM 811 N N . PRO A 1 103 ? -2.022 -8.207 -21.698 1.00 86.62 103 PRO A N 1
ATOM 812 C CA . PRO A 1 103 ? -3.157 -7.870 -20.849 1.00 86.62 103 PRO A CA 1
ATOM 813 C C . PRO A 1 103 ? -3.430 -8.986 -19.831 1.00 86.62 103 PRO A C 1
ATOM 815 O O . PRO A 1 103 ? -3.327 -10.176 -20.125 1.00 86.62 103 PRO A O 1
ATOM 818 N N . GLY A 1 104 ? -3.732 -8.602 -18.590 1.00 81.00 104 GLY A N 1
ATOM 819 C CA . GLY A 1 104 ? -3.946 -9.524 -17.464 1.00 81.00 104 GLY A CA 1
ATOM 820 C C . GLY A 1 104 ? -2.663 -10.110 -16.851 1.00 81.00 104 GLY A C 1
ATOM 821 O O . GLY A 1 104 ? -2.649 -10.442 -15.662 1.00 81.00 104 GLY A O 1
ATOM 822 N N . ILE A 1 105 ? -1.563 -10.165 -17.609 1.00 85.44 105 ILE A N 1
ATOM 823 C CA . ILE A 1 105 ? -0.263 -10.670 -17.148 1.00 85.44 105 ILE A CA 1
ATOM 824 C C . ILE A 1 105 ? 0.570 -9.520 -16.566 1.00 85.44 105 ILE A C 1
ATOM 826 O O . ILE A 1 105 ? 0.949 -9.563 -15.388 1.00 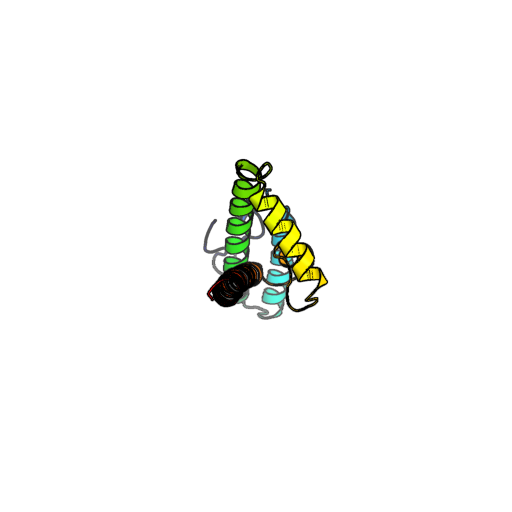85.44 105 ILE A O 1
ATOM 830 N N . TYR A 1 106 ? 0.812 -8.466 -17.355 1.00 91.75 106 TYR A N 1
ATOM 831 C CA . TYR A 1 106 ? 1.523 -7.268 -16.909 1.00 91.75 106 TYR A CA 1
ATOM 832 C C . TYR A 1 106 ? 0.530 -6.192 -16.480 1.00 91.75 106 TYR A C 1
ATOM 834 O O . TYR A 1 106 ? -0.217 -5.665 -17.298 1.00 91.75 106 TYR A O 1
ATOM 842 N N . LEU A 1 107 ? 0.533 -5.852 -15.190 1.00 92.81 107 LEU A N 1
ATOM 843 C CA . LEU A 1 107 ? -0.347 -4.826 -14.640 1.00 92.81 107 LEU A CA 1
ATOM 844 C C . LEU A 1 107 ? 0.504 -3.718 -14.011 1.00 92.81 107 LEU A C 1
ATOM 846 O O . LEU A 1 107 ? 1.222 -3.997 -13.042 1.00 92.81 107 LEU A O 1
ATOM 850 N N . PRO A 1 108 ? 0.490 -2.481 -14.539 1.00 92.31 108 PRO A N 1
ATOM 851 C CA . PRO A 1 108 ? 1.271 -1.390 -13.973 1.00 92.31 108 PRO A CA 1
ATOM 852 C C . PRO A 1 108 ? 0.926 -1.143 -12.503 1.00 92.31 108 PRO A C 1
ATOM 854 O O . PRO A 1 108 ? -0.223 -1.274 -12.081 1.00 92.31 108 PRO A O 1
ATOM 857 N N . LEU A 1 109 ? 1.926 -0.734 -11.716 1.00 93.31 109 LEU A N 1
ATOM 858 C CA . LEU A 1 109 ? 1.744 -0.472 -10.284 1.00 93.31 109 LEU A CA 1
ATOM 859 C C . LEU A 1 109 ? 0.634 0.552 -10.014 1.00 93.31 109 LEU A C 1
ATOM 861 O O . LEU A 1 109 ? -0.179 0.344 -9.122 1.00 93.31 109 LEU A O 1
ATOM 865 N N . TYR A 1 110 ? 0.573 1.614 -10.820 1.00 90.88 110 TYR A N 1
ATOM 866 C CA . TYR A 1 110 ? -0.472 2.629 -10.706 1.00 90.88 110 TYR A CA 1
ATOM 867 C C . TYR A 1 110 ? -1.872 2.031 -10.886 1.00 90.88 110 TYR A C 1
ATOM 869 O O . TYR A 1 110 ? -2.767 2.337 -10.102 1.00 90.88 110 TYR A O 1
ATOM 877 N N . THR A 1 111 ? -2.042 1.136 -11.865 1.00 91.94 111 THR A N 1
ATOM 878 C CA . THR A 1 111 ? -3.309 0.445 -12.124 1.00 91.94 111 THR A CA 1
ATOM 879 C C . THR A 1 111 ? -3.688 -0.466 -10.960 1.00 91.94 111 THR A C 1
ATOM 881 O O . THR A 1 111 ? -4.823 -0.414 -10.495 1.00 91.94 111 THR A O 1
ATOM 884 N N . MET A 1 112 ? -2.731 -1.241 -10.431 1.00 95.38 112 MET A N 1
ATOM 885 C CA . MET A 1 112 ? -2.960 -2.096 -9.258 1.00 95.38 112 MET A CA 1
ATOM 886 C C . MET A 1 112 ? -3.428 -1.294 -8.042 1.00 95.38 112 MET A C 1
ATOM 888 O O . MET A 1 112 ? -4.367 -1.702 -7.372 1.00 95.38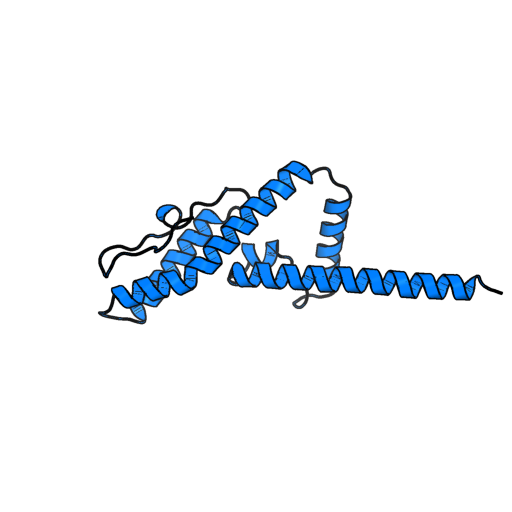 112 MET A O 1
ATOM 892 N N . VAL A 1 113 ? -2.786 -0.162 -7.763 1.00 95.44 113 VAL A N 1
ATOM 893 C CA . VAL A 1 113 ? -3.071 0.639 -6.566 1.00 95.44 113 VAL A CA 1
ATOM 894 C C . VAL A 1 113 ? -4.344 1.477 -6.717 1.00 95.44 113 VAL A C 1
ATOM 896 O O . VAL A 1 113 ? -5.068 1.655 -5.748 1.00 95.44 113 VAL A O 1
ATOM 899 N N . THR A 1 114 ? -4.623 1.999 -7.913 1.00 92.81 114 THR A N 1
ATOM 900 C CA . THR A 1 114 ? -5.707 2.976 -8.119 1.00 92.81 114 THR A CA 1
ATOM 901 C C . THR A 1 114 ? -7.032 2.336 -8.520 1.00 92.81 114 THR A C 1
ATOM 903 O O . THR A 1 114 ? -8.085 2.836 -8.139 1.00 92.81 114 THR A O 1
ATOM 906 N N . PHE A 1 115 ? -7.001 1.246 -9.292 1.00 93.88 115 PHE A N 1
ATOM 907 C CA . PHE A 1 115 ? -8.199 0.693 -9.939 1.00 93.88 115 PHE A CA 1
ATOM 908 C C . PHE A 1 115 ? -8.544 -0.728 -9.486 1.00 93.88 115 PHE A C 1
ATOM 910 O O . PHE A 1 115 ? -9.415 -1.371 -10.068 1.00 93.88 115 PHE A O 1
ATOM 917 N N . THR A 1 116 ? -7.871 -1.246 -8.458 1.00 94.81 116 THR A N 1
ATOM 918 C CA . THR A 1 116 ? -8.156 -2.574 -7.901 1.00 94.81 116 THR A CA 1
ATOM 919 C C . THR A 1 116 ? -8.168 -2.537 -6.375 1.00 94.81 116 THR A C 1
ATOM 921 O O . THR A 1 116 ? -7.804 -1.533 -5.774 1.00 94.81 116 THR A O 1
ATOM 924 N N . ARG A 1 117 ? -8.554 -3.654 -5.747 1.00 95.06 117 ARG A N 1
ATOM 925 C CA . ARG A 1 117 ? -8.419 -3.887 -4.296 1.00 95.06 117 ARG A CA 1
ATOM 926 C C . ARG A 1 117 ? -7.287 -4.865 -3.964 1.00 95.06 117 ARG A C 1
ATOM 928 O O . ARG A 1 117 ? -7.358 -5.605 -2.989 1.00 95.06 117 ARG A O 1
ATOM 935 N N . ILE A 1 118 ? -6.269 -4.956 -4.826 1.00 96.56 118 ILE A N 1
ATOM 936 C CA . ILE A 1 118 ? -5.074 -5.749 -4.520 1.00 96.56 118 ILE A CA 1
ATOM 937 C C . ILE A 1 118 ? -4.390 -5.104 -3.302 1.00 96.56 118 ILE A C 1
ATOM 939 O O . ILE A 1 118 ? -4.108 -3.907 -3.360 1.00 96.56 118 ILE A O 1
ATOM 943 N N . PRO A 1 119 ? -4.053 -5.868 -2.244 1.00 97.88 119 PRO A N 1
ATOM 944 C CA . PRO A 1 119 ? -3.382 -5.314 -1.071 1.00 97.88 119 PRO A CA 1
ATOM 945 C C . PRO A 1 119 ? -2.112 -4.546 -1.462 1.00 97.88 119 PRO A C 1
ATOM 947 O O . PRO A 1 119 ? -1.302 -5.056 -2.247 1.00 97.88 119 PRO A O 1
ATOM 950 N N . TYR A 1 120 ? -1.911 -3.339 -0.923 1.00 97.81 120 TYR A N 1
ATOM 951 C CA . TYR A 1 120 ? -0.786 -2.465 -1.286 1.00 97.81 120 TYR A CA 1
ATOM 952 C C . TYR A 1 120 ? 0.577 -3.167 -1.166 1.00 97.81 120 TYR A C 1
ATOM 954 O O . TYR A 1 120 ? 1.430 -3.010 -2.046 1.00 97.81 120 TYR A O 1
ATOM 962 N N . SER A 1 121 ? 0.776 -4.000 -0.135 1.00 98.00 121 SER A N 1
ATOM 963 C CA . SER A 1 121 ? 2.017 -4.772 0.043 1.00 98.00 121 SER A CA 1
ATOM 964 C C . SER A 1 121 ? 2.242 -5.766 -1.106 1.00 98.00 121 SER A C 1
ATOM 966 O O . SER A 1 121 ? 3.355 -5.917 -1.629 1.00 98.00 121 SER A O 1
ATOM 968 N N . THR A 1 122 ? 1.161 -6.389 -1.575 1.00 98.00 122 THR A N 1
ATOM 969 C CA . THR A 1 122 ? 1.160 -7.318 -2.706 1.00 98.00 122 THR A CA 1
ATOM 970 C C . THR A 1 122 ? 1.366 -6.594 -4.034 1.00 98.00 122 THR A C 1
ATOM 972 O O . THR A 1 122 ? 2.181 -7.052 -4.837 1.00 98.00 122 THR A O 1
ATOM 975 N N . ALA A 1 123 ? 0.722 -5.444 -4.253 1.00 97.25 123 ALA A N 1
ATOM 976 C CA . ALA A 1 123 ? 0.944 -4.610 -5.436 1.00 97.25 123 ALA A CA 1
ATOM 977 C C . ALA A 1 123 ? 2.416 -4.172 -5.542 1.00 97.25 123 ALA A C 1
ATOM 979 O O . ALA A 1 123 ? 3.042 -4.331 -6.594 1.00 97.25 123 ALA A O 1
ATOM 980 N N . ALA A 1 124 ? 3.015 -3.722 -4.432 1.00 97.12 124 ALA A N 1
ATOM 981 C CA . ALA A 1 124 ? 4.430 -3.359 -4.372 1.00 97.12 124 ALA A CA 1
ATOM 982 C C . ALA A 1 124 ? 5.351 -4.555 -4.680 1.00 97.12 124 ALA A C 1
ATOM 984 O O . ALA A 1 124 ? 6.291 -4.441 -5.474 1.00 97.12 124 ALA A O 1
ATOM 985 N N . ARG A 1 125 ? 5.079 -5.733 -4.099 1.00 97.56 125 ARG A N 1
ATOM 986 C CA . ARG A 1 125 ? 5.838 -6.965 -4.377 1.00 97.56 125 ARG A CA 1
ATOM 987 C C . ARG A 1 125 ? 5.727 -7.384 -5.845 1.00 97.56 125 ARG A C 1
ATOM 989 O O . ARG A 1 125 ? 6.756 -7.662 -6.464 1.00 97.56 125 ARG A O 1
ATOM 996 N N . ARG A 1 126 ? 4.516 -7.383 -6.409 1.00 96.12 126 ARG A N 1
ATOM 997 C CA . ARG A 1 126 ? 4.260 -7.729 -7.814 1.00 96.12 126 ARG A CA 1
ATOM 998 C C . ARG A 1 126 ? 4.968 -6.767 -8.764 1.00 96.12 126 ARG A C 1
ATOM 1000 O O . ARG A 1 126 ? 5.641 -7.225 -9.682 1.00 96.12 126 ARG A O 1
ATOM 1007 N N . ALA A 1 127 ? 4.926 -5.462 -8.497 1.00 94.62 127 ALA A N 1
ATOM 1008 C CA . ALA A 1 127 ? 5.639 -4.469 -9.298 1.00 94.62 127 ALA A CA 1
ATOM 1009 C C . ALA A 1 127 ? 7.164 -4.670 -9.268 1.00 94.62 127 ALA A C 1
ATOM 1011 O O . ALA A 1 127 ? 7.822 -4.579 -10.305 1.00 94.62 127 ALA A O 1
ATOM 1012 N N . ARG A 1 128 ? 7.747 -4.994 -8.103 1.00 95.06 128 ARG A N 1
ATOM 1013 C CA . ARG A 1 128 ? 9.181 -5.327 -8.001 1.00 95.06 128 ARG A CA 1
ATOM 1014 C C . ARG A 1 128 ? 9.543 -6.551 -8.840 1.00 95.06 128 ARG A C 1
ATOM 1016 O O . ARG A 1 128 ? 10.559 -6.527 -9.532 1.00 95.06 128 ARG A O 1
ATOM 1023 N N . LEU A 1 129 ? 8.721 -7.599 -8.800 1.00 95.06 129 LEU A N 1
ATOM 1024 C CA . LEU A 1 129 ? 8.941 -8.807 -9.594 1.00 95.06 129 LEU A CA 1
ATOM 1025 C C . LEU A 1 129 ? 8.813 -8.527 -11.097 1.00 95.06 129 LEU A C 1
ATOM 1027 O O . LEU A 1 129 ? 9.705 -8.898 -11.855 1.00 95.06 129 LEU A O 1
ATOM 1031 N N . GLN A 1 130 ? 7.765 -7.811 -11.510 1.00 94.44 130 GLN A N 1
ATOM 1032 C CA . GLN A 1 130 ? 7.565 -7.374 -12.893 1.00 94.44 130 GLN A CA 1
ATOM 1033 C C . GLN A 1 130 ? 8.780 -6.598 -13.418 1.00 94.44 130 GLN A C 1
ATOM 1035 O O . GLN A 1 130 ? 9.330 -6.964 -14.451 1.00 94.44 130 GLN A O 1
ATOM 1040 N N . ASN A 1 131 ? 9.271 -5.605 -12.668 1.00 92.19 131 ASN A N 1
ATOM 1041 C CA . ASN A 1 131 ? 10.465 -4.846 -13.051 1.00 92.19 131 ASN A CA 1
ATOM 1042 C C . ASN A 1 131 ? 11.700 -5.748 -13.206 1.00 92.19 131 ASN A C 1
ATOM 1044 O O . ASN A 1 131 ? 12.451 -5.601 -14.166 1.00 92.19 131 ASN A O 1
ATOM 1048 N N . ARG A 1 132 ? 11.914 -6.702 -12.287 1.00 94.50 132 ARG A N 1
ATOM 1049 C CA . ARG A 1 132 ? 13.041 -7.646 -12.372 1.00 94.50 132 ARG A CA 1
ATOM 1050 C C . ARG A 1 132 ? 12.967 -8.512 -13.625 1.00 94.50 132 ARG A C 1
ATOM 1052 O O . ARG A 1 132 ? 13.979 -8.660 -14.299 1.00 94.50 132 ARG A O 1
ATOM 1059 N N . ILE A 1 133 ? 11.791 -9.060 -13.931 1.00 94.19 133 ILE A N 1
ATOM 1060 C CA . ILE A 1 133 ? 11.575 -9.900 -15.116 1.00 94.19 133 ILE A CA 1
ATOM 1061 C C . ILE A 1 133 ? 11.806 -9.082 -16.388 1.00 94.19 133 ILE A C 1
ATOM 1063 O O . ILE A 1 133 ? 12.546 -9.520 -17.263 1.00 94.19 133 ILE A O 1
ATOM 1067 N N . VAL A 1 134 ? 11.237 -7.877 -16.464 1.00 91.94 134 VAL A N 1
ATOM 1068 C CA . VAL A 1 134 ? 11.390 -6.988 -17.622 1.00 91.94 134 VAL A CA 1
ATOM 1069 C C . VAL A 1 134 ? 12.857 -6.624 -17.845 1.00 91.94 134 VAL A C 1
ATOM 1071 O O . VAL A 1 134 ? 13.364 -6.803 -18.948 1.00 91.94 134 VAL A O 1
ATOM 1074 N N . TYR A 1 135 ? 13.575 -6.169 -16.814 1.00 90.94 135 TYR A N 1
ATOM 1075 C CA . TYR A 1 135 ? 14.982 -5.791 -16.970 1.00 90.94 135 TYR A CA 1
ATOM 1076 C C . TYR A 1 135 ? 15.887 -6.985 -17.283 1.00 90.94 135 TYR A C 1
ATOM 1078 O O . TYR A 1 135 ? 16.767 -6.862 -18.132 1.00 90.94 135 TYR A O 1
ATOM 1086 N N . ALA A 1 136 ? 15.659 -8.146 -16.662 1.00 94.12 136 ALA A N 1
ATOM 1087 C CA . ALA A 1 136 ? 16.393 -9.363 -17.003 1.00 94.12 136 ALA A CA 1
ATOM 1088 C C . ALA A 1 136 ? 16.138 -9.782 -18.460 1.00 94.12 136 ALA A C 1
ATOM 1090 O O . ALA A 1 136 ? 17.085 -10.071 -19.187 1.00 94.12 136 ALA A O 1
ATOM 1091 N N . GLY A 1 137 ? 14.879 -9.744 -18.909 1.00 93.31 137 GLY A N 1
ATOM 1092 C CA . GLY A 1 137 ? 14.506 -10.043 -20.291 1.00 93.31 137 GLY A CA 1
ATOM 1093 C C . GLY A 1 137 ? 15.152 -9.090 -21.296 1.00 93.31 137 GLY A C 1
ATOM 1094 O O . GLY A 1 137 ? 15.681 -9.540 -22.309 1.00 93.31 137 GLY A O 1
ATOM 1095 N N . LEU A 1 138 ? 15.192 -7.789 -20.991 1.00 91.62 138 LEU A N 1
ATOM 1096 C CA . LEU A 1 138 ? 15.870 -6.791 -21.823 1.00 91.62 138 LEU A CA 1
ATOM 1097 C C . LEU A 1 138 ? 17.380 -7.043 -21.920 1.00 91.62 138 LEU A C 1
ATOM 1099 O O . LEU A 1 138 ? 17.934 -6.961 -23.012 1.00 91.62 138 LEU A O 1
ATOM 1103 N N . ILE A 1 139 ? 18.044 -7.388 -20.811 1.00 93.62 139 ILE A N 1
ATOM 1104 C CA . ILE A 1 139 ? 19.477 -7.725 -20.816 1.00 93.62 139 ILE A CA 1
ATOM 1105 C C . ILE A 1 139 ? 19.734 -8.961 -21.683 1.00 93.62 139 ILE A C 1
ATOM 1107 O O . ILE A 1 139 ? 20.627 -8.939 -22.526 1.00 93.62 139 ILE A O 1
ATOM 1111 N N . VAL A 1 140 ? 18.939 -10.022 -21.519 1.00 95.44 140 VAL A N 1
ATOM 1112 C CA . VAL A 1 140 ? 19.074 -11.246 -22.325 1.00 95.44 140 VAL A CA 1
ATOM 1113 C C . VAL A 1 140 ? 18.852 -10.949 -23.807 1.00 95.44 140 VAL A C 1
ATOM 1115 O O . VAL A 1 140 ? 19.649 -11.381 -24.637 1.00 95.44 140 VAL A O 1
ATOM 1118 N N . LEU A 1 141 ? 17.827 -10.163 -24.148 1.00 94.31 141 LEU A N 1
ATOM 1119 C CA . LEU A 1 141 ? 17.555 -9.767 -25.529 1.00 94.31 141 LEU A CA 1
ATOM 1120 C C . LEU A 1 141 ? 18.732 -8.990 -26.136 1.00 94.31 141 LEU A C 1
ATOM 1122 O O . LEU A 1 141 ? 19.119 -9.262 -27.272 1.00 94.31 141 LEU A O 1
ATOM 1126 N N . LEU A 1 142 ? 19.337 -8.068 -25.381 1.00 94.06 142 LEU A N 1
ATOM 1127 C CA . LEU A 1 142 ? 20.516 -7.311 -25.817 1.00 94.06 142 LEU A CA 1
ATOM 1128 C C . LEU A 1 142 ? 21.741 -8.212 -26.026 1.00 94.06 142 LEU A C 1
ATOM 1130 O O . LEU A 1 142 ? 22.464 -8.042 -27.003 1.00 94.06 142 LEU A O 1
ATOM 1134 N N . LEU A 1 143 ? 21.961 -9.199 -25.153 1.00 95.25 143 LEU A N 1
ATOM 1135 C CA . LEU A 1 143 ? 23.070 -10.148 -25.293 1.00 95.25 143 LEU A CA 1
ATOM 1136 C C . LEU A 1 143 ? 22.893 -11.065 -26.509 1.00 95.25 143 LEU A C 1
ATOM 1138 O O . LEU A 1 143 ? 23.839 -11.266 -27.267 1.00 95.25 143 LEU A O 1
ATOM 1142 N N . VAL A 1 144 ? 21.683 -11.590 -26.724 1.00 95.44 144 VAL A N 1
ATOM 1143 C CA . VAL A 1 144 ? 21.372 -12.460 -27.869 1.00 95.44 144 VAL A CA 1
ATOM 1144 C C . VAL A 1 144 ? 21.486 -11.694 -29.185 1.00 95.44 144 VAL A C 1
ATOM 1146 O O . VAL A 1 144 ? 22.124 -12.174 -30.121 1.00 95.44 144 VAL A O 1
ATOM 1149 N N . THR A 1 145 ? 20.913 -10.490 -29.257 1.00 94.25 145 THR A N 1
ATOM 1150 C CA . THR A 1 145 ? 20.988 -9.651 -30.465 1.00 94.25 145 THR A CA 1
ATOM 1151 C C . THR A 1 145 ? 22.414 -9.183 -30.743 1.00 94.25 145 THR A C 1
ATOM 1153 O O . THR A 1 145 ? 22.855 -9.244 -31.889 1.00 94.25 145 THR A O 1
ATOM 1156 N N . GLY A 1 146 ? 23.171 -8.808 -29.708 1.00 93.25 146 GLY A N 1
ATOM 1157 C CA . GLY A 1 146 ? 24.588 -8.467 -29.826 1.00 93.25 146 GLY A CA 1
ATOM 1158 C C . GLY A 1 146 ? 25.440 -9.640 -30.318 1.00 93.25 146 GLY A C 1
ATOM 1159 O O . GLY A 1 146 ? 26.229 -9.478 -31.246 1.00 93.25 146 GLY A O 1
ATOM 1160 N N . PHE A 1 147 ? 25.244 -10.840 -29.763 1.00 94.19 147 PHE A N 1
ATOM 1161 C CA . PHE A 1 147 ? 25.954 -12.042 -30.207 1.00 94.19 147 PHE A CA 1
ATOM 1162 C C . PHE A 1 147 ? 25.621 -12.411 -31.657 1.00 94.19 147 PHE A C 1
ATOM 1164 O O . PHE A 1 147 ? 26.524 -12.720 -32.435 1.00 94.19 147 PHE A O 1
ATOM 1171 N N . ALA A 1 148 ? 24.342 -12.344 -32.041 1.00 92.44 148 ALA A N 1
ATOM 1172 C CA . ALA A 1 148 ? 23.913 -12.593 -33.414 1.00 92.44 148 ALA A CA 1
ATOM 1173 C C . ALA A 1 148 ? 24.537 -11.586 -34.393 1.00 92.44 148 ALA A C 1
ATOM 1175 O O . ALA A 1 148 ? 25.055 -11.991 -35.432 1.00 92.44 148 ALA A O 1
ATOM 1176 N N . ALA A 1 149 ? 24.563 -10.297 -34.041 1.00 92.50 149 ALA A N 1
ATOM 1177 C CA . ALA A 1 149 ? 25.198 -9.261 -34.852 1.00 92.50 149 ALA A CA 1
ATOM 1178 C C . ALA A 1 149 ? 26.707 -9.503 -35.020 1.00 92.50 149 ALA A C 1
ATOM 1180 O O . ALA A 1 149 ? 27.214 -9.431 -36.136 1.00 92.50 149 ALA A O 1
ATOM 1181 N N . ILE A 1 150 ? 27.417 -9.868 -33.945 1.00 93.19 150 ILE A N 1
ATOM 1182 C CA . ILE A 1 150 ? 28.846 -10.214 -34.013 1.00 93.19 150 ILE A CA 1
ATOM 1183 C C . ILE A 1 150 ? 29.065 -11.407 -34.948 1.00 93.19 150 ILE A C 1
ATOM 1185 O O . ILE A 1 150 ? 29.962 -11.360 -35.784 1.00 93.19 150 ILE A O 1
ATOM 1189 N N . ARG A 1 151 ? 28.234 -12.453 -34.859 1.00 90.56 151 ARG A N 1
ATOM 1190 C CA . ARG A 1 151 ? 28.311 -13.632 -35.740 1.00 90.56 151 ARG A CA 1
ATOM 1191 C C . ARG A 1 151 ? 28.027 -13.319 -37.209 1.00 90.56 151 ARG A C 1
ATOM 1193 O O . ARG A 1 151 ? 28.619 -13.960 -38.061 1.00 90.56 151 ARG A O 1
ATOM 1200 N N . LEU A 1 152 ? 27.145 -12.362 -37.492 1.00 89.25 152 LEU A N 1
ATOM 1201 C CA . LEU A 1 152 ? 26.823 -11.905 -38.850 1.00 89.25 152 LEU A CA 1
ATOM 1202 C C . LEU A 1 152 ? 27.930 -11.042 -39.478 1.00 89.25 152 LEU A C 1
ATOM 1204 O O . LEU A 1 152 ? 28.037 -10.993 -40.698 1.00 89.25 152 LEU A O 1
ATOM 1208 N N . ILE A 1 153 ? 28.716 -10.342 -38.655 1.00 89.31 153 ILE A N 1
ATOM 1209 C CA . ILE A 1 153 ? 29.790 -9.434 -39.096 1.00 89.31 153 ILE A CA 1
ATOM 1210 C C . ILE A 1 153 ? 31.160 -10.135 -39.101 1.00 89.31 153 ILE A C 1
ATOM 1212 O O . ILE A 1 153 ? 32.071 -9.711 -39.809 1.00 89.31 153 ILE A O 1
ATOM 1216 N N . SER A 1 154 ? 31.320 -11.199 -38.311 1.00 69.81 154 SER A N 1
ATOM 1217 C CA . SER A 1 154 ? 32.544 -12.005 -38.291 1.00 69.81 154 SER A CA 1
ATOM 1218 C C . SER A 1 154 ? 32.608 -12.884 -39.552 1.00 69.81 154 SER A C 1
ATOM 1220 O O . SER A 1 154 ? 31.632 -13.592 -39.802 1.00 69.81 154 SER A O 1
ATOM 1222 N N . PRO A 1 155 ? 33.702 -12.828 -40.336 1.00 64.31 155 PRO A N 1
ATOM 1223 C CA . PRO A 1 155 ? 33.857 -13.591 -41.577 1.00 64.31 155 PRO A CA 1
ATOM 1224 C C . PRO A 1 155 ? 33.910 -15.109 -41.363 1.00 64.31 155 PRO A C 1
ATOM 1226 O O . PRO A 1 155 ? 34.306 -15.552 -40.258 1.00 64.31 155 PRO A O 1
#

Sequence (155 aa):
RSAPWFYENKVALVGDAAHAVVPFYGQGMNAAFEDCVVLDECLAEFPGDRQRAFAEYFARRKENADALADLAVQNFIEMRDKTASQTFRAKKKLDHLLEGLLPGIYLPLYTMVTFTRIPYSTAARRARLQNRIVYAGLIVLLLVTGFAAIRLISP